Protein AF-A0A538B637-F1 (afdb_monomer_lite)

pLDDT: mean 79.31, std 20.77, range [36.03, 97.81]

Radius of gyration: 21.17 Å; chains: 1; bounding box: 58×51×57 Å

Foldseek 3Di:
DDDDDPDDDDDDDDPPPVPPPPVPPPPDDLPQWPPLLLQLLVLLVVLVVCVVVVHALVVSLVSLVSSQVSQCPTPDPQSNVLSVLLNVQSVCRSVVHHRPQNPVSSVSNNCVSVVSVD

Secondary structure (DSSP, 8-state):
----------------------------------HHHHHHHHHHHHHHHHHHTT--HHHHHHHHHHHHHHHTTSS-HHHHHHHHHHHHHHHHHHTTPPPSSHHHHHHHHHHHHHHT--

Sequence (118 aa):
MRPAIVGLVLVGASLAAACSSNAVTGGTGVGVLDPAAQRACAGLQVVLQLRRSGASPAQLRERISVVYDDARQSSNAVMQARAVALFADATVLATGGEPGSLDSDLAGMNAECSGHGA

Structure (mmCIF, N/CA/C/O backbone):
data_AF-A0A538B637-F1
#
_entry.id   AF-A0A538B637-F1
#
loop_
_atom_site.group_PDB
_atom_site.id
_atom_site.type_symbol
_atom_site.label_atom_id
_atom_site.label_alt_id
_atom_site.label_comp_id
_atom_site.label_asym_id
_atom_site.label_entity_id
_atom_site.label_seq_id
_atom_site.pdbx_PDB_ins_code
_atom_site.Cartn_x
_atom_site.Cartn_y
_atom_site.Cartn_z
_atom_site.occupancy
_atom_site.B_iso_or_equiv
_atom_site.auth_seq_id
_atom_site.auth_comp_id
_atom_site.auth_asym_id
_atom_site.auth_atom_id
_atom_site.pdbx_PDB_model_num
ATOM 1 N N . MET A 1 1 ? 42.937 41.906 37.311 1.00 45.16 1 MET A N 1
ATOM 2 C CA . MET A 1 1 ? 42.491 40.498 37.358 1.00 45.16 1 MET A CA 1
ATOM 3 C C . MET A 1 1 ? 41.009 40.486 37.008 1.00 45.16 1 MET A C 1
ATOM 5 O O . MET A 1 1 ? 40.224 41.049 37.755 1.00 45.16 1 MET A O 1
ATOM 9 N N . ARG A 1 2 ? 40.650 40.001 35.816 1.00 44.94 2 ARG A N 1
ATOM 10 C CA . ARG A 1 2 ? 39.269 39.937 35.302 1.00 44.94 2 ARG A CA 1
ATOM 11 C C . ARG A 1 2 ? 39.013 38.478 34.913 1.00 44.94 2 ARG A C 1
ATOM 13 O O . ARG A 1 2 ? 39.814 37.959 34.139 1.00 44.94 2 ARG A O 1
ATOM 20 N N . PRO A 1 3 ? 37.981 37.810 35.449 1.00 56.00 3 PRO A N 1
ATOM 21 C CA . PRO A 1 3 ? 37.648 36.452 35.055 1.00 56.00 3 PRO A CA 1
ATOM 22 C C . PRO A 1 3 ? 36.703 36.514 33.854 1.00 56.00 3 PRO A C 1
ATOM 24 O O . PRO A 1 3 ? 35.710 37.237 33.895 1.00 56.00 3 PRO A O 1
ATOM 27 N N . ALA A 1 4 ? 36.992 35.774 32.785 1.00 49.97 4 ALA A N 1
ATOM 28 C CA . ALA A 1 4 ? 35.988 35.526 31.761 1.00 49.97 4 ALA A CA 1
ATOM 29 C C . ALA A 1 4 ? 36.274 34.239 30.973 1.00 49.97 4 ALA A C 1
ATOM 31 O O . ALA A 1 4 ? 37.107 34.213 30.076 1.00 49.97 4 ALA A O 1
ATOM 32 N N . ILE A 1 5 ? 35.483 33.220 31.321 1.00 55.56 5 ILE A N 1
ATOM 33 C CA . ILE A 1 5 ? 34.807 32.302 30.397 1.00 55.56 5 ILE A CA 1
ATOM 34 C C . ILE A 1 5 ? 35.700 31.240 29.736 1.00 55.56 5 ILE A C 1
ATOM 36 O O . ILE A 1 5 ? 36.092 31.318 28.577 1.00 55.56 5 ILE A O 1
ATOM 40 N N . VAL A 1 6 ? 35.899 30.156 30.491 1.00 52.06 6 VAL A N 1
ATOM 41 C CA . VAL A 1 6 ? 36.011 28.799 29.946 1.00 52.06 6 VAL A CA 1
ATOM 42 C C . VAL A 1 6 ? 34.603 28.379 29.515 1.00 52.06 6 VAL A C 1
ATOM 44 O O . VAL A 1 6 ? 33.760 28.063 30.350 1.00 52.06 6 VAL A O 1
ATOM 47 N N . GLY A 1 7 ? 34.333 28.443 28.213 1.00 44.25 7 GLY A N 1
ATOM 48 C CA . GLY A 1 7 ? 33.117 27.928 27.586 1.00 44.25 7 GLY A CA 1
ATOM 49 C C . GLY A 1 7 ? 33.454 26.692 26.762 1.00 44.25 7 GLY A C 1
ATOM 50 O O . GLY A 1 7 ? 33.786 26.795 25.587 1.00 44.25 7 GLY A O 1
ATOM 51 N N . LEU A 1 8 ? 33.421 25.537 27.417 1.00 47.88 8 LEU A N 1
ATOM 52 C CA . LEU A 1 8 ? 33.570 24.204 26.841 1.00 47.88 8 LEU A CA 1
ATOM 53 C C . LEU A 1 8 ? 32.411 23.938 25.859 1.00 47.88 8 LEU A C 1
ATOM 55 O O . LEU A 1 8 ? 31.291 23.672 26.288 1.00 47.88 8 LEU A O 1
ATOM 59 N N . VAL A 1 9 ? 32.656 24.017 24.549 1.00 48.34 9 VAL A N 1
ATOM 60 C CA . VAL A 1 9 ? 31.673 23.604 23.533 1.00 48.34 9 VAL A CA 1
ATOM 61 C C . VAL A 1 9 ? 31.800 22.097 23.325 1.00 48.34 9 VAL A C 1
ATOM 63 O O . VAL A 1 9 ? 32.650 21.620 22.579 1.00 48.34 9 VAL A O 1
ATOM 66 N N . LEU A 1 10 ? 30.947 21.351 24.025 1.00 49.22 10 LEU A N 1
ATOM 67 C CA . LEU A 1 10 ? 30.669 19.935 23.796 1.00 49.22 10 LEU A CA 1
ATOM 68 C C . LEU A 1 10 ? 29.244 19.830 23.242 1.00 49.22 10 LEU A C 1
ATOM 70 O O . LE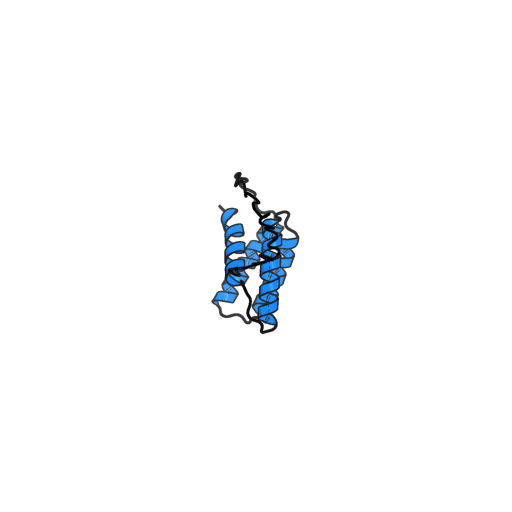U A 1 10 ? 28.272 19.743 23.984 1.00 49.22 10 LEU A O 1
ATOM 74 N N . VAL A 1 11 ? 29.134 19.863 21.917 1.00 51.81 11 VAL A N 1
ATOM 75 C CA . VAL A 1 11 ? 27.975 19.364 21.168 1.00 51.81 11 VAL A CA 1
ATOM 76 C C . VAL A 1 11 ? 28.606 18.473 20.101 1.00 51.81 11 VAL A C 1
ATOM 78 O O . VAL A 1 11 ? 29.287 18.955 19.207 1.00 51.81 11 VAL A O 1
ATOM 81 N N . GLY A 1 12 ? 28.646 17.159 20.284 1.00 48.22 12 GLY A N 1
ATOM 82 C CA . GLY A 1 12 ? 27.460 16.336 20.465 1.00 48.22 12 GLY A CA 1
ATOM 83 C C . GLY A 1 12 ? 27.061 15.881 19.070 1.00 48.22 12 GLY A C 1
ATOM 84 O O . GLY A 1 12 ? 26.528 16.658 18.292 1.00 48.22 12 GLY A O 1
ATOM 85 N N . ALA A 1 13 ? 27.448 14.651 18.750 1.00 52.06 13 ALA A N 1
ATOM 86 C CA . ALA A 1 13 ? 27.289 13.987 17.471 1.00 52.06 13 ALA A CA 1
ATOM 87 C C . 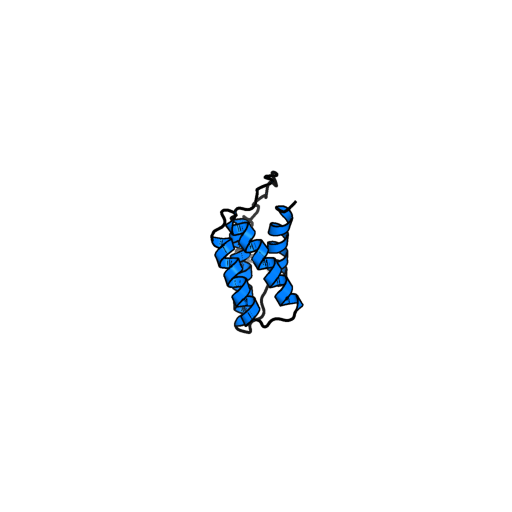ALA A 1 13 ? 25.971 14.306 16.747 1.00 52.06 13 ALA A C 1
ATOM 89 O O . ALA A 1 13 ? 24.900 13.864 17.148 1.00 52.06 13 ALA A O 1
ATOM 90 N N . SER A 1 14 ? 26.080 14.939 15.589 1.00 44.78 14 SER A N 1
ATOM 91 C CA . SER A 1 14 ? 25.187 14.647 14.478 1.00 44.78 14 SER A CA 1
ATOM 92 C C . SER A 1 14 ? 26.051 14.000 13.412 1.00 44.78 14 SER A C 1
ATOM 94 O O . SER A 1 14 ? 26.664 14.682 12.590 1.00 44.78 14 SER A O 1
ATOM 96 N N . LEU A 1 15 ? 26.138 12.664 13.478 1.00 50.91 15 LEU A N 1
ATOM 97 C CA . LEU A 1 15 ? 26.427 11.858 12.302 1.00 50.91 15 LEU A CA 1
ATOM 98 C C . LEU A 1 15 ? 25.431 12.323 11.242 1.00 50.91 15 LEU A C 1
ATOM 100 O O . LEU A 1 15 ? 24.265 11.935 11.257 1.00 50.91 15 LEU A O 1
ATOM 104 N N . ALA A 1 16 ? 25.893 13.184 10.344 1.00 45.44 16 ALA A N 1
ATOM 105 C CA . ALA A 1 16 ? 25.244 13.416 9.078 1.00 45.44 16 ALA A CA 1
ATOM 106 C C . ALA A 1 16 ? 25.389 12.121 8.272 1.00 45.44 16 ALA A C 1
ATOM 108 O O . ALA A 1 16 ? 26.170 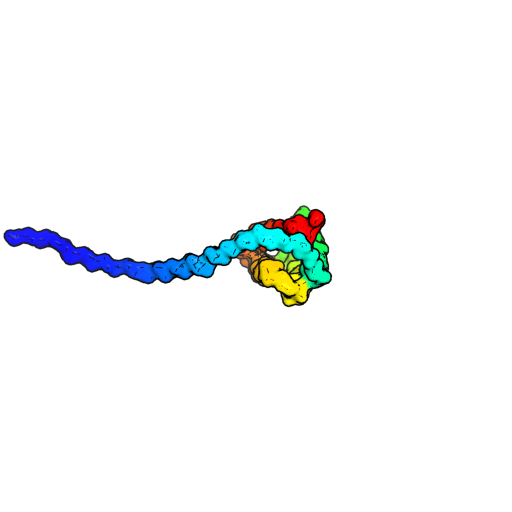12.030 7.332 1.00 45.44 16 ALA A O 1
ATOM 109 N N . ALA A 1 17 ? 24.610 11.104 8.638 1.00 50.22 17 ALA A N 1
ATOM 110 C CA . ALA A 1 17 ? 24.201 10.050 7.731 1.00 50.22 17 ALA A CA 1
ATOM 111 C C . ALA A 1 17 ? 23.168 10.641 6.756 1.00 50.22 17 ALA A C 1
ATOM 113 O O . ALA A 1 17 ? 22.056 10.151 6.614 1.00 50.22 17 ALA A O 1
ATOM 114 N N . ALA A 1 18 ? 23.546 11.719 6.069 1.00 46.31 18 ALA A N 1
ATOM 115 C CA . ALA A 1 18 ? 22.913 12.153 4.838 1.00 46.31 18 ALA A CA 1
ATOM 116 C C . ALA A 1 18 ? 23.556 11.374 3.678 1.00 46.31 18 ALA A C 1
ATOM 118 O O . ALA A 1 18 ? 24.059 11.945 2.719 1.00 46.31 18 ALA A O 1
ATOM 119 N N . CYS A 1 19 ? 23.560 10.043 3.784 1.00 47.47 19 CYS A N 1
ATOM 120 C CA . CYS A 1 19 ? 23.807 9.143 2.663 1.00 47.47 19 CYS A CA 1
ATOM 121 C C . CYS A 1 19 ? 22.457 8.589 2.213 1.00 47.47 19 CYS A C 1
ATOM 123 O O . CYS A 1 19 ? 22.156 7.410 2.341 1.00 47.47 19 CYS A O 1
ATOM 125 N N . SER A 1 20 ? 21.594 9.468 1.724 1.00 47.66 20 SER A N 1
ATOM 126 C CA . SER A 1 20 ? 20.542 9.079 0.786 1.00 47.66 20 SER A CA 1
ATOM 127 C C . SER A 1 20 ? 20.459 10.118 -0.323 1.00 47.66 20 SER A C 1
ATOM 129 O O . SER A 1 20 ? 19.393 10.454 -0.817 1.00 47.66 20 SER A O 1
ATOM 131 N N . SER A 1 21 ? 21.627 10.571 -0.782 1.00 47.09 21 SER A N 1
ATOM 132 C CA . SER A 1 21 ? 21.806 10.949 -2.180 1.00 47.09 21 SER A CA 1
ATOM 133 C C . SER A 1 21 ? 21.888 9.668 -3.011 1.00 47.09 21 SER A C 1
ATOM 135 O O . SER A 1 21 ? 22.881 9.421 -3.689 1.00 47.09 21 SER A O 1
ATOM 137 N N . ASN A 1 22 ? 20.841 8.837 -2.968 1.00 43.56 22 ASN A N 1
ATOM 138 C CA . ASN A 1 22 ? 20.560 8.005 -4.122 1.00 43.56 22 ASN A CA 1
ATOM 139 C C . ASN A 1 22 ? 19.955 8.987 -5.116 1.00 43.56 22 ASN A C 1
ATOM 141 O O . ASN A 1 22 ? 18.745 9.204 -5.151 1.00 43.56 22 ASN A O 1
ATOM 145 N N . ALA A 1 23 ? 20.839 9.680 -5.835 1.00 44.41 23 ALA A N 1
ATOM 146 C CA . ALA A 1 23 ? 20.486 10.294 -7.089 1.00 44.41 23 ALA A CA 1
ATOM 147 C C . ALA A 1 23 ? 19.811 9.181 -7.887 1.00 44.41 23 ALA A C 1
ATOM 149 O O . ALA A 1 23 ? 20.470 8.297 -8.430 1.00 44.41 23 ALA A O 1
ATOM 150 N N . VAL A 1 24 ? 18.478 9.182 -7.880 1.00 49.19 24 VAL A N 1
ATOM 151 C CA . VAL A 1 24 ? 17.685 8.564 -8.924 1.00 49.19 24 VAL A CA 1
ATOM 152 C C . VAL A 1 24 ? 18.040 9.398 -10.142 1.00 49.19 24 VAL A C 1
ATOM 154 O O . VAL A 1 24 ? 17.385 10.381 -10.477 1.00 49.19 24 VAL A O 1
ATOM 157 N N . THR A 1 25 ? 19.175 9.064 -10.752 1.00 47.31 25 THR A N 1
ATOM 158 C CA . THR A 1 25 ? 19.404 9.271 -12.165 1.00 47.31 25 THR A CA 1
ATOM 159 C C . THR A 1 25 ? 18.244 8.559 -12.835 1.00 47.31 25 THR A C 1
ATOM 161 O O . THR A 1 25 ? 18.280 7.357 -13.085 1.00 47.31 25 THR A O 1
ATOM 164 N N . GLY A 1 26 ? 17.166 9.322 -13.024 1.00 36.03 26 GLY A N 1
ATOM 165 C CA . GLY A 1 26 ? 16.029 9.012 -13.864 1.00 36.03 26 GLY A CA 1
ATOM 166 C C . GLY A 1 26 ? 16.518 8.860 -15.294 1.00 36.03 26 GLY A C 1
ATOM 167 O O . GLY A 1 26 ? 16.348 9.741 -16.126 1.00 36.03 26 GLY A O 1
ATOM 168 N N . GLY A 1 27 ? 17.183 7.742 -15.555 1.00 40.47 27 GLY A N 1
ATOM 169 C CA . GLY A 1 27 ? 17.376 7.189 -16.875 1.00 40.47 27 GLY A CA 1
ATOM 170 C C . GLY A 1 27 ? 16.210 6.256 -17.120 1.00 40.47 27 GLY A C 1
ATOM 171 O O . GLY A 1 27 ? 16.294 5.083 -16.784 1.00 40.47 27 GLY A O 1
ATOM 172 N N . THR A 1 28 ? 15.111 6.830 -17.608 1.00 43.53 28 THR A N 1
ATOM 173 C CA . THR A 1 28 ? 14.206 6.280 -18.629 1.00 43.53 28 THR A CA 1
ATOM 174 C C . THR A 1 28 ? 14.470 4.826 -19.046 1.00 43.53 28 THR A C 1
ATOM 176 O O . THR A 1 28 ? 14.832 4.543 -20.186 1.00 43.53 28 THR A O 1
ATOM 179 N N . GLY A 1 29 ? 14.254 3.884 -18.139 1.00 40.75 29 GLY A N 1
ATOM 180 C CA . GLY A 1 29 ? 13.717 2.598 -18.515 1.00 40.75 29 GLY A CA 1
ATOM 181 C C . GLY A 1 29 ? 12.222 2.813 -18.525 1.00 40.75 29 GLY A C 1
ATOM 182 O O . GLY A 1 29 ? 11.639 3.023 -17.465 1.00 40.75 29 GLY A O 1
ATOM 183 N N . VAL A 1 30 ? 11.591 2.763 -19.693 1.00 47.62 30 VAL A N 1
ATOM 184 C CA . VAL A 1 30 ? 10.172 2.403 -19.786 1.00 47.62 30 VAL A CA 1
ATOM 185 C C . VAL A 1 30 ? 10.111 0.942 -19.326 1.00 47.62 30 VAL A C 1
ATOM 187 O O . VAL A 1 30 ? 10.109 0.004 -20.117 1.00 47.62 30 VAL A O 1
ATOM 190 N N . GLY A 1 31 ? 10.321 0.748 -18.026 1.00 53.62 31 GLY A N 1
ATOM 191 C CA . GLY A 1 31 ? 10.548 -0.532 -17.398 1.00 53.62 31 GLY A CA 1
ATOM 192 C C . GLY A 1 31 ? 9.184 -1.131 -17.219 1.00 53.62 31 GLY A C 1
ATOM 193 O O . GLY A 1 31 ? 8.489 -0.789 -16.268 1.00 53.62 31 GLY A O 1
ATOM 194 N N . VAL A 1 32 ? 8.781 -1.963 -18.174 1.00 70.00 32 VAL A N 1
ATOM 195 C CA . VAL A 1 32 ? 7.576 -2.776 -18.057 1.00 70.00 32 VAL A CA 1
ATOM 196 C C . VAL A 1 32 ? 7.570 -3.364 -16.649 1.00 70.00 32 VAL A C 1
ATOM 198 O O . VAL A 1 32 ? 8.495 -4.094 -16.287 1.00 70.00 32 VAL A O 1
ATOM 201 N N . LEU A 1 33 ? 6.572 -2.989 -15.842 1.00 82.62 33 LEU A N 1
ATOM 202 C CA . LEU A 1 33 ? 6.407 -3.563 -14.512 1.00 82.62 33 LEU A CA 1
ATOM 203 C C . LEU A 1 33 ? 6.406 -5.080 -14.671 1.00 82.62 33 LEU A C 1
ATOM 205 O O . LEU A 1 33 ? 5.670 -5.611 -15.508 1.00 82.62 33 LEU A O 1
ATOM 209 N N . ASP A 1 34 ? 7.227 -5.777 -13.891 1.00 89.38 34 ASP A N 1
ATOM 210 C CA . ASP A 1 34 ? 7.187 -7.232 -13.896 1.00 89.38 34 ASP A CA 1
ATOM 211 C C . ASP A 1 34 ? 5.796 -7.730 -13.440 1.00 89.38 34 ASP A C 1
ATOM 213 O O . ASP A 1 34 ? 5.031 -6.982 -12.819 1.00 89.38 34 ASP A O 1
ATOM 217 N N . PRO A 1 35 ? 5.419 -8.984 -13.738 1.00 91.44 35 PRO A N 1
ATOM 218 C CA . PRO A 1 35 ? 4.073 -9.474 -13.446 1.00 91.44 35 PRO A CA 1
ATOM 219 C C . PRO A 1 35 ? 3.667 -9.372 -11.969 1.00 91.44 35 PRO A C 1
ATOM 221 O O . PRO A 1 35 ? 2.480 -9.264 -11.662 1.00 91.44 35 PRO A O 1
ATOM 224 N N . ALA A 1 36 ? 4.618 -9.427 -11.034 1.00 92.81 36 ALA A N 1
ATOM 225 C CA . ALA A 1 36 ? 4.321 -9.266 -9.617 1.00 92.81 36 ALA A CA 1
ATOM 226 C C . ALA A 1 36 ? 4.064 -7.793 -9.269 1.00 92.81 36 ALA A C 1
ATOM 228 O O . ALA A 1 36 ? 3.092 -7.489 -8.579 1.00 92.81 36 ALA A O 1
ATOM 229 N N . ALA A 1 37 ? 4.843 -6.875 -9.841 1.00 91.06 37 ALA A N 1
ATOM 230 C CA . ALA A 1 37 ? 4.588 -5.445 -9.724 1.00 91.06 37 ALA A CA 1
ATOM 231 C C . ALA A 1 37 ? 3.227 -5.026 -10.308 1.00 91.06 37 ALA A C 1
ATOM 233 O O . ALA A 1 37 ? 2.501 -4.243 -9.699 1.00 91.06 37 ALA A O 1
ATOM 234 N N . GLN A 1 38 ? 2.834 -5.591 -11.453 1.00 92.19 38 GLN A N 1
ATOM 235 C CA . GLN A 1 38 ? 1.513 -5.341 -12.041 1.00 92.19 38 GLN A CA 1
ATOM 236 C C . GLN A 1 38 ? 0.377 -5.800 -11.116 1.00 92.19 38 GLN A C 1
ATOM 238 O O . GLN A 1 38 ? -0.590 -5.063 -10.915 1.00 92.19 38 GLN A O 1
ATOM 243 N N . ARG A 1 39 ? 0.506 -6.989 -10.509 1.00 94.56 39 ARG A N 1
ATOM 244 C CA . ARG A 1 39 ? -0.462 -7.497 -9.521 1.00 94.56 39 ARG A CA 1
ATOM 245 C C . ARG A 1 39 ? -0.535 -6.605 -8.286 1.00 94.56 39 ARG A C 1
ATOM 247 O O . ARG A 1 39 ? -1.636 -6.228 -7.887 1.00 94.56 39 ARG A O 1
ATOM 254 N N . ALA A 1 40 ? 0.613 -6.186 -7.751 1.00 94.88 40 ALA A N 1
ATOM 255 C CA . ALA A 1 40 ? 0.672 -5.255 -6.629 1.00 94.88 40 ALA A CA 1
ATOM 256 C C . ALA A 1 40 ? -0.035 -3.929 -6.956 1.00 94.88 40 ALA A C 1
ATOM 258 O O . ALA A 1 40 ? -0.833 -3.440 -6.156 1.00 94.88 40 ALA A O 1
ATOM 259 N N . CYS A 1 41 ? 0.176 -3.384 -8.157 1.00 94.38 41 CYS A N 1
ATOM 260 C CA . CYS A 1 41 ? -0.496 -2.170 -8.615 1.00 94.38 41 CYS A CA 1
ATOM 261 C C . CYS A 1 41 ? -2.008 -2.346 -8.800 1.00 94.38 41 CYS A C 1
ATOM 263 O O . CYS A 1 41 ? -2.776 -1.466 -8.409 1.00 94.38 41 CYS A O 1
ATOM 265 N N . ALA A 1 42 ? -2.463 -3.485 -9.327 1.00 94.50 42 ALA A N 1
ATOM 266 C CA . ALA A 1 42 ? -3.889 -3.797 -9.398 1.00 94.50 42 ALA A CA 1
ATOM 267 C C . ALA A 1 42 ? -4.511 -3.914 -7.993 1.00 94.50 42 ALA A C 1
ATOM 269 O O . ALA A 1 42 ? -5.582 -3.361 -7.732 1.00 94.50 42 ALA A O 1
ATOM 270 N N . GLY A 1 43 ? -3.817 -4.572 -7.059 1.00 95.50 43 GLY A N 1
ATOM 271 C CA . GLY A 1 43 ? -4.226 -4.664 -5.659 1.00 95.50 43 GLY A CA 1
ATOM 272 C C . GLY A 1 43 ? -4.292 -3.295 -4.975 1.00 95.50 43 GLY A C 1
ATOM 273 O O . GLY A 1 43 ? -5.255 -3.017 -4.256 1.00 95.50 43 GLY A O 1
ATOM 274 N N . LEU A 1 44 ? -3.329 -2.412 -5.258 1.00 96.00 44 LEU A N 1
ATOM 275 C CA . LEU A 1 44 ? -3.291 -1.046 -4.738 1.00 96.00 44 LEU A CA 1
ATOM 276 C C . LEU A 1 44 ? -4.531 -0.243 -5.145 1.00 96.00 44 LEU A C 1
ATOM 278 O O . LEU A 1 44 ? -5.092 0.459 -4.307 1.00 96.00 44 LEU A O 1
ATOM 282 N N . GLN A 1 45 ? -5.015 -0.374 -6.385 1.00 95.94 45 GLN A N 1
ATOM 283 C CA . GLN A 1 45 ? -6.250 0.305 -6.807 1.00 95.94 45 GLN A CA 1
ATOM 284 C C . GLN A 1 45 ? -7.451 -0.110 -5.949 1.00 95.94 45 GLN A C 1
ATOM 286 O O . GLN A 1 45 ? -8.277 0.727 -5.579 1.00 95.94 45 GLN A O 1
ATOM 291 N N . VAL A 1 46 ? -7.512 -1.383 -5.546 1.00 96.31 46 VAL A N 1
ATOM 292 C CA . VAL A 1 46 ? -8.557 -1.852 -4.631 1.00 96.31 46 VAL A CA 1
ATOM 293 C C . VAL A 1 46 ? -8.370 -1.285 -3.223 1.00 96.31 46 VAL A C 1
ATOM 295 O O . VAL A 1 46 ? -9.355 -0.893 -2.603 1.00 96.31 46 VAL A O 1
ATOM 298 N N . VAL A 1 47 ? -7.135 -1.183 -2.718 1.00 95.94 47 VAL A N 1
ATOM 299 C CA . VAL A 1 47 ? -6.857 -0.518 -1.428 1.00 95.94 47 VAL A CA 1
ATOM 300 C C . VAL A 1 47 ? -7.340 0.934 -1.453 1.00 95.94 47 VAL A C 1
ATOM 302 O O . VAL A 1 47 ? -8.032 1.368 -0.533 1.00 95.94 47 VAL A O 1
ATOM 305 N N . LEU A 1 48 ? -7.035 1.676 -2.521 1.00 95.31 48 LEU A N 1
ATOM 306 C CA . LEU A 1 48 ? -7.470 3.065 -2.682 1.00 95.31 48 LEU A CA 1
ATOM 307 C C . LEU A 1 48 ? -8.999 3.179 -2.711 1.00 95.31 48 LEU A C 1
ATOM 309 O O . LEU A 1 48 ? -9.560 4.090 -2.101 1.00 95.31 48 LEU A O 1
ATOM 313 N N . GLN A 1 49 ? -9.681 2.246 -3.377 1.00 95.38 49 GLN A N 1
ATOM 314 C CA . GLN A 1 49 ? -11.140 2.190 -3.383 1.00 95.38 49 GLN A CA 1
ATOM 315 C C . GLN A 1 49 ? -11.708 1.903 -1.985 1.00 95.38 49 GLN A C 1
ATOM 317 O O . GLN A 1 49 ? -12.601 2.624 -1.545 1.00 95.38 49 GLN A O 1
ATOM 322 N N . LEU A 1 50 ? -11.161 0.915 -1.268 1.00 94.25 50 LEU A N 1
ATOM 323 C CA . LEU A 1 50 ? -11.562 0.576 0.103 1.00 94.25 50 LEU A CA 1
ATOM 324 C C . LEU A 1 50 ? -11.369 1.756 1.061 1.00 94.25 50 LEU A C 1
ATOM 326 O O . LEU A 1 50 ? -12.237 2.052 1.883 1.00 94.25 50 LEU A O 1
ATOM 330 N N . ARG A 1 51 ? -10.255 2.481 0.925 1.00 92.06 51 ARG A N 1
ATOM 331 C CA . ARG A 1 51 ? -9.979 3.672 1.736 1.00 92.06 51 ARG A CA 1
ATOM 332 C C . ARG A 1 51 ? -11.006 4.775 1.470 1.00 92.06 51 ARG A C 1
ATOM 334 O O . ARG A 1 51 ? -11.441 5.441 2.403 1.00 92.06 51 ARG A O 1
ATOM 341 N N . ARG A 1 52 ? -11.429 4.956 0.212 1.00 93.31 52 ARG A N 1
ATOM 342 C CA . ARG A 1 52 ? -12.478 5.922 -0.170 1.00 93.31 52 ARG A CA 1
ATOM 343 C C . ARG A 1 52 ? -13.872 5.505 0.296 1.00 93.31 52 ARG A C 1
ATOM 345 O O . ARG A 1 52 ? -14.675 6.375 0.609 1.00 93.31 52 ARG A O 1
ATOM 352 N N . SER A 1 53 ? -14.160 4.206 0.355 1.00 94.62 53 SER A N 1
ATOM 353 C CA . SER A 1 53 ? -15.445 3.690 0.837 1.00 94.62 53 SER A CA 1
ATOM 354 C C . SER A 1 53 ? -15.544 3.608 2.364 1.00 94.62 53 SER A C 1
ATOM 356 O O . SER A 1 53 ? -16.563 3.148 2.868 1.00 94.62 53 SER A O 1
ATOM 358 N N . GLY A 1 54 ? -14.503 4.011 3.101 1.00 93.62 54 GLY A N 1
ATOM 359 C CA . GLY A 1 54 ? -14.487 3.949 4.564 1.00 93.62 54 GLY A CA 1
ATOM 360 C C . GLY A 1 54 ? -14.359 2.526 5.115 1.00 93.62 54 GLY A C 1
ATOM 361 O O . GLY A 1 54 ? -14.975 2.209 6.129 1.00 93.62 54 GLY A O 1
ATOM 362 N N . ALA A 1 55 ? -13.598 1.656 4.442 1.00 94.31 55 ALA A N 1
ATOM 363 C CA . ALA A 1 55 ? -13.304 0.313 4.940 1.00 94.31 55 ALA A CA 1
ATOM 364 C C . ALA A 1 55 ? -12.636 0.353 6.323 1.00 94.31 55 ALA A C 1
ATOM 366 O O . ALA A 1 55 ? -11.920 1.299 6.662 1.00 94.31 55 ALA A O 1
ATOM 367 N N . SER A 1 56 ? -12.847 -0.698 7.119 1.00 95.12 56 SER A N 1
ATOM 368 C CA . SER A 1 56 ? -12.251 -0.765 8.452 1.00 95.12 56 SER A CA 1
ATOM 369 C C . SER A 1 56 ? -10.719 -0.888 8.377 1.00 95.12 56 SER A C 1
ATOM 371 O O . SER A 1 56 ? -10.189 -1.446 7.409 1.00 95.12 56 SER A O 1
ATOM 373 N N . PRO A 1 57 ? -9.983 -0.444 9.413 1.00 93.81 57 PRO A N 1
ATOM 374 C CA . PRO A 1 57 ? -8.539 -0.660 9.518 1.00 93.81 57 PRO A CA 1
ATOM 375 C C . PRO A 1 57 ? -8.098 -2.106 9.261 1.00 93.81 57 PRO A C 1
ATOM 377 O O . PRO A 1 57 ? -7.116 -2.341 8.560 1.00 93.81 57 PRO A O 1
ATOM 380 N N . ALA A 1 58 ? -8.856 -3.080 9.775 1.00 94.50 58 ALA A N 1
ATOM 381 C CA . ALA A 1 58 ? -8.578 -4.499 9.577 1.00 94.50 58 ALA A CA 1
ATOM 382 C C . ALA A 1 58 ? -8.706 -4.913 8.101 1.00 94.50 58 ALA A C 1
ATOM 384 O O . ALA A 1 58 ? -7.817 -5.578 7.575 1.00 94.50 58 ALA A O 1
ATOM 385 N N . GLN A 1 59 ? -9.761 -4.459 7.415 1.00 95.50 59 GLN A N 1
ATOM 386 C CA . GLN A 1 59 ? -9.966 -4.722 5.985 1.00 95.50 59 GLN A CA 1
ATOM 387 C C . GLN A 1 59 ? -8.878 -4.073 5.122 1.00 95.50 59 GLN A C 1
ATOM 389 O O . GLN A 1 59 ? -8.378 -4.686 4.179 1.00 95.50 59 GLN A O 1
ATOM 394 N N . LEU A 1 60 ? -8.481 -2.838 5.449 1.00 94.88 60 LEU A N 1
ATOM 395 C CA . LEU A 1 60 ? -7.383 -2.158 4.761 1.00 94.88 60 LEU A CA 1
ATOM 396 C C . LEU A 1 60 ? -6.071 -2.920 4.937 1.00 94.88 60 LEU A C 1
ATOM 398 O O . LEU A 1 60 ? -5.367 -3.159 3.958 1.00 94.88 60 LEU A O 1
ATOM 402 N N . ARG A 1 61 ? -5.765 -3.353 6.161 1.00 96.06 61 ARG A N 1
ATOM 403 C CA . ARG A 1 61 ? -4.551 -4.110 6.471 1.00 96.06 61 ARG A CA 1
ATOM 404 C C . ARG A 1 61 ? -4.502 -5.467 5.779 1.00 96.06 61 ARG A C 1
ATOM 406 O O . ARG A 1 61 ? -3.446 -5.840 5.273 1.00 96.06 61 ARG A O 1
ATOM 413 N N . GLU A 1 62 ? -5.618 -6.183 5.730 1.00 96.88 62 GLU A N 1
ATOM 414 C CA . GLU A 1 62 ? -5.736 -7.434 4.977 1.00 96.88 62 GLU A CA 1
ATOM 415 C C . GLU A 1 62 ? -5.504 -7.200 3.480 1.00 96.88 62 GLU A C 1
ATOM 417 O O . GLU A 1 62 ? -4.755 -7.926 2.831 1.00 96.88 62 GLU A O 1
ATOM 422 N N . ARG A 1 63 ? -6.074 -6.137 2.903 1.00 96.88 63 ARG A N 1
ATOM 423 C CA . ARG A 1 63 ? -5.853 -5.865 1.480 1.00 96.88 63 ARG A CA 1
ATOM 424 C C . ARG A 1 63 ? -4.419 -5.432 1.182 1.00 96.88 63 ARG A C 1
ATOM 426 O O . ARG A 1 63 ? -3.853 -5.845 0.173 1.00 96.88 63 ARG A O 1
ATOM 433 N N . ILE A 1 64 ? -3.826 -4.634 2.064 1.00 96.62 64 ILE A N 1
ATOM 434 C CA . ILE A 1 64 ? -2.435 -4.191 1.957 1.00 96.62 64 ILE A CA 1
ATOM 435 C C . ILE A 1 64 ? -1.463 -5.365 2.126 1.00 96.62 64 ILE A C 1
ATOM 437 O O . ILE A 1 64 ? -0.418 -5.357 1.482 1.00 96.62 64 ILE A O 1
ATOM 441 N N . SER A 1 65 ? -1.793 -6.407 2.902 1.00 97.75 65 SER A N 1
ATOM 442 C CA . SER A 1 65 ? -0.938 -7.601 2.987 1.00 97.75 65 SER A CA 1
ATOM 443 C C . SER A 1 65 ? -0.828 -8.330 1.651 1.00 97.75 65 SER A C 1
ATOM 445 O O . SER A 1 65 ? 0.261 -8.755 1.287 1.00 97.75 65 SER A O 1
ATOM 447 N N . VAL A 1 66 ? -1.918 -8.398 0.882 1.00 97.50 66 VAL A N 1
ATOM 448 C CA . VAL A 1 66 ? -1.891 -8.964 -0.478 1.00 97.50 66 VAL A CA 1
ATOM 449 C C . VAL A 1 66 ? -0.997 -8.127 -1.398 1.00 97.50 66 VAL A C 1
ATOM 451 O O . VAL A 1 66 ? -0.154 -8.675 -2.101 1.00 97.50 66 VAL A O 1
ATOM 454 N N . VAL A 1 67 ? -1.122 -6.794 -1.347 1.00 97.19 67 VAL A N 1
ATOM 455 C CA . VAL A 1 67 ? -0.251 -5.881 -2.115 1.00 97.19 67 VAL A CA 1
ATOM 456 C C . VAL A 1 67 ? 1.216 -6.068 -1.731 1.00 97.19 67 VAL A C 1
ATOM 458 O O . VAL A 1 67 ? 2.076 -6.097 -2.606 1.00 97.19 67 VAL A O 1
ATOM 461 N N . TYR A 1 68 ? 1.501 -6.228 -0.440 1.00 97.06 68 TYR A N 1
ATOM 462 C CA . TYR A 1 68 ? 2.837 -6.517 0.069 1.00 97.06 68 TYR A CA 1
ATOM 463 C C . TYR A 1 68 ? 3.386 -7.849 -0.450 1.00 97.06 68 TYR A C 1
ATOM 465 O O . TYR A 1 68 ? 4.526 -7.902 -0.916 1.00 97.06 68 TYR A O 1
ATOM 473 N N . ASP A 1 69 ? 2.577 -8.907 -0.419 1.00 97.81 69 ASP A N 1
ATOM 474 C CA . ASP A 1 69 ? 2.980 -10.234 -0.877 1.00 97.81 69 ASP A CA 1
ATOM 475 C C . ASP A 1 69 ? 3.258 -10.288 -2.380 1.00 97.81 69 ASP A C 1
ATOM 477 O O . ASP A 1 69 ? 4.167 -11.009 -2.798 1.00 97.81 69 ASP A O 1
ATOM 481 N N . ASP A 1 70 ? 2.527 -9.523 -3.189 1.00 95.44 70 ASP A N 1
ATOM 482 C CA . ASP A 1 70 ? 2.814 -9.372 -4.616 1.00 95.44 70 ASP A CA 1
ATOM 483 C C . ASP A 1 70 ? 4.044 -8.477 -4.842 1.00 95.44 70 ASP A C 1
ATOM 485 O O . ASP A 1 70 ? 4.959 -8.846 -5.577 1.00 95.44 70 ASP A O 1
ATOM 489 N N . ALA A 1 71 ? 4.135 -7.332 -4.164 1.00 94.25 71 ALA A N 1
ATOM 490 C CA . ALA A 1 71 ? 5.240 -6.392 -4.340 1.00 94.25 71 ALA A CA 1
ATOM 491 C C . ALA A 1 71 ? 6.596 -6.982 -3.930 1.00 94.25 71 ALA A C 1
ATOM 493 O O . ALA A 1 71 ? 7.594 -6.738 -4.603 1.00 94.25 71 ALA A O 1
ATOM 494 N N . ARG A 1 72 ? 6.656 -7.809 -2.877 1.00 95.50 72 ARG A N 1
ATOM 495 C CA . ARG A 1 72 ? 7.904 -8.476 -2.460 1.00 95.50 72 ARG A CA 1
ATOM 496 C C . ARG A 1 72 ? 8.411 -9.514 -3.468 1.00 95.50 72 ARG A C 1
ATOM 498 O O . ARG A 1 72 ? 9.573 -9.899 -3.400 1.00 95.50 72 ARG A O 1
ATOM 505 N N . GLN A 1 73 ? 7.549 -9.990 -4.372 1.00 94.94 73 GLN A N 1
ATOM 506 C CA . GLN A 1 73 ? 7.925 -10.896 -5.465 1.00 94.94 73 GLN A CA 1
ATOM 507 C C . GLN A 1 73 ? 8.449 -10.138 -6.694 1.00 94.94 73 GLN A C 1
ATOM 509 O O . GLN A 1 73 ? 9.010 -10.761 -7.594 1.00 94.94 73 GLN A O 1
ATOM 514 N N . SER A 1 74 ? 8.255 -8.818 -6.756 1.00 91.62 74 SER A N 1
ATOM 515 C 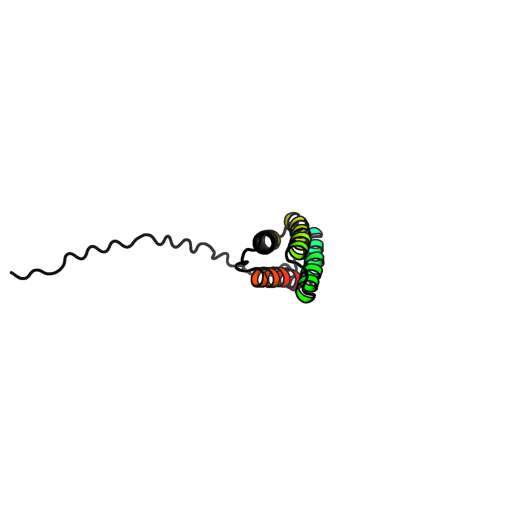CA . SER A 1 74 ? 8.740 -7.983 -7.853 1.00 91.62 74 SER A CA 1
ATOM 516 C C . SER A 1 74 ? 10.258 -7.846 -7.816 1.00 91.62 74 SER A C 1
ATOM 518 O O . SER A 1 74 ? 10.868 -7.835 -6.754 1.00 91.62 74 SER A O 1
ATOM 520 N N . SER A 1 75 ? 10.877 -7.669 -8.980 1.00 89.88 75 SER A N 1
ATOM 521 C CA . SER A 1 75 ? 12.287 -7.273 -9.104 1.00 89.88 75 SER A CA 1
ATOM 522 C C . SER A 1 75 ? 12.528 -5.776 -8.849 1.00 89.88 75 SER A C 1
ATOM 524 O O . SER A 1 75 ? 13.673 -5.340 -8.728 1.00 89.88 75 SER A O 1
ATOM 526 N N . ASN A 1 76 ? 11.463 -4.976 -8.749 1.00 88.12 76 ASN A N 1
ATOM 527 C CA . ASN A 1 76 ? 11.536 -3.543 -8.513 1.00 88.12 76 ASN A CA 1
ATOM 528 C C . ASN A 1 76 ? 11.755 -3.254 -7.017 1.00 88.12 76 ASN A C 1
ATOM 530 O O . ASN A 1 76 ? 10.820 -3.271 -6.214 1.00 88.12 76 ASN A O 1
ATOM 534 N N . ALA A 1 77 ? 12.997 -2.934 -6.647 1.00 89.19 77 ALA A N 1
ATOM 535 C CA . ALA A 1 77 ? 13.379 -2.630 -5.267 1.00 89.19 77 ALA A CA 1
ATOM 536 C C . ALA A 1 77 ? 12.622 -1.430 -4.666 1.00 89.19 77 ALA A C 1
ATOM 538 O O . ALA A 1 77 ? 12.345 -1.416 -3.466 1.00 89.19 77 ALA A O 1
ATOM 539 N N . VAL A 1 78 ? 12.246 -0.440 -5.486 1.00 89.19 78 VAL A N 1
ATOM 540 C CA . VAL A 1 78 ? 11.455 0.714 -5.029 1.00 89.19 78 VAL A CA 1
ATOM 541 C C . VAL A 1 78 ? 10.055 0.258 -4.628 1.00 89.19 78 VAL A C 1
ATOM 543 O O . VAL A 1 78 ? 9.562 0.632 -3.565 1.00 89.19 78 VAL A O 1
ATOM 546 N N . MET A 1 79 ? 9.436 -0.609 -5.431 1.00 89.56 79 MET A N 1
ATOM 547 C CA . MET A 1 79 ? 8.121 -1.165 -5.123 1.00 89.56 79 MET A CA 1
ATOM 548 C C . MET A 1 79 ? 8.144 -2.034 -3.861 1.00 89.56 79 MET A C 1
ATOM 550 O O . MET A 1 79 ? 7.256 -1.903 -3.020 1.00 89.56 79 MET A O 1
ATOM 554 N N . GLN A 1 80 ? 9.182 -2.858 -3.683 1.00 92.50 80 GLN A N 1
ATOM 555 C CA . GLN A 1 80 ? 9.368 -3.636 -2.454 1.00 92.50 80 GLN A CA 1
ATOM 556 C C . GLN A 1 80 ? 9.454 -2.729 -1.218 1.00 92.50 80 GLN A C 1
ATOM 558 O O . GLN A 1 80 ? 8.738 -2.945 -0.241 1.00 92.50 80 GLN A O 1
ATOM 563 N N . ALA A 1 81 ? 10.298 -1.693 -1.266 1.00 91.81 81 ALA A N 1
ATOM 564 C CA . ALA A 1 81 ? 10.497 -0.777 -0.145 1.00 91.81 81 ALA A CA 1
ATOM 565 C C . ALA A 1 81 ? 9.204 -0.037 0.232 1.00 91.81 81 ALA A C 1
ATOM 567 O O . ALA A 1 81 ? 8.846 0.037 1.408 1.00 91.81 81 ALA A O 1
ATOM 568 N N . ARG A 1 82 ? 8.461 0.456 -0.765 1.00 91.69 82 ARG A N 1
ATOM 569 C CA . ARG A 1 82 ? 7.175 1.132 -0.541 1.00 91.69 82 ARG A CA 1
ATOM 570 C C . ARG A 1 82 ? 6.117 0.197 0.026 1.00 91.69 82 ARG A C 1
ATOM 572 O O . ARG A 1 82 ? 5.367 0.595 0.910 1.00 91.69 82 ARG A O 1
ATOM 579 N N . ALA A 1 83 ? 6.078 -1.048 -0.435 1.00 93.88 83 ALA A N 1
ATOM 580 C CA . ALA A 1 83 ? 5.144 -2.031 0.089 1.00 93.88 83 ALA A CA 1
ATOM 581 C C . ALA A 1 83 ? 5.425 -2.391 1.556 1.00 93.88 83 ALA A C 1
ATOM 583 O O . ALA A 1 83 ? 4.482 -2.598 2.317 1.00 93.88 83 ALA A O 1
ATOM 584 N N . VAL A 1 84 ? 6.697 -2.430 1.973 1.00 94.56 84 VAL A N 1
ATOM 585 C CA . VAL A 1 84 ? 7.079 -2.619 3.385 1.00 94.56 84 VAL A CA 1
AT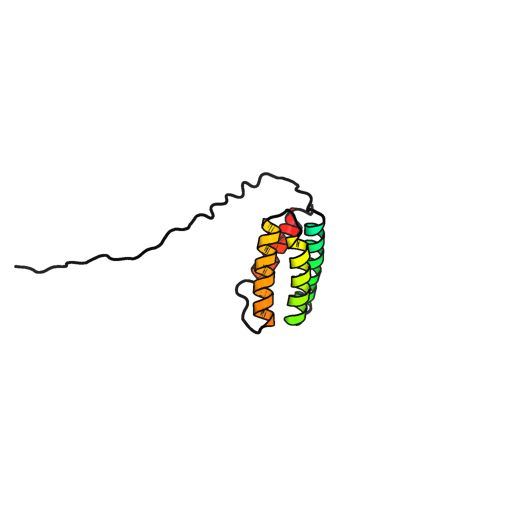OM 586 C C . VAL A 1 84 ? 6.565 -1.464 4.246 1.00 94.56 84 VAL A C 1
ATOM 588 O O . VAL A 1 84 ? 5.930 -1.720 5.268 1.00 94.56 84 VAL A O 1
ATOM 591 N N . ALA A 1 85 ? 6.813 -0.217 3.833 1.00 93.25 85 ALA A N 1
ATOM 592 C CA . ALA A 1 85 ? 6.357 0.972 4.559 1.00 93.25 85 ALA A CA 1
ATOM 593 C C . ALA A 1 85 ? 4.824 0.995 4.682 1.00 93.25 85 ALA A C 1
ATOM 595 O O . ALA A 1 85 ? 4.280 1.031 5.786 1.00 93.25 85 ALA A O 1
ATOM 596 N N . LEU A 1 86 ? 4.136 0.772 3.558 1.00 93.62 86 LEU A N 1
ATOM 597 C CA . LEU A 1 86 ? 2.680 0.702 3.502 1.00 93.62 86 LEU A CA 1
ATOM 598 C C . LEU A 1 86 ? 2.109 -0.379 4.435 1.00 93.62 86 LEU A C 1
ATOM 600 O O . LEU A 1 86 ? 1.110 -0.162 5.122 1.00 93.62 86 LEU A O 1
ATOM 604 N N . PHE A 1 87 ? 2.737 -1.555 4.472 1.00 95.56 87 PHE A N 1
ATOM 605 C CA . PHE A 1 87 ? 2.326 -2.648 5.348 1.00 95.56 87 PHE A CA 1
ATOM 606 C C . PHE A 1 87 ? 2.562 -2.331 6.826 1.00 95.56 87 PHE A C 1
ATOM 608 O O . PHE A 1 87 ? 1.708 -2.647 7.660 1.00 95.56 87 PHE A O 1
ATOM 615 N N . ALA A 1 88 ? 3.689 -1.703 7.167 1.00 94.81 88 ALA A N 1
ATOM 616 C CA . ALA A 1 88 ? 3.979 -1.269 8.529 1.00 94.81 88 ALA A CA 1
ATOM 617 C C . ALA A 1 88 ? 2.915 -0.277 9.020 1.00 94.81 88 ALA A C 1
ATOM 619 O O . ALA A 1 88 ? 2.272 -0.532 10.041 1.00 94.81 88 ALA A O 1
ATOM 620 N N . ASP A 1 89 ? 2.627 0.761 8.237 1.00 93.56 89 ASP A N 1
ATOM 621 C CA . ASP A 1 89 ? 1.630 1.778 8.577 1.00 93.56 89 ASP A CA 1
ATOM 622 C C . ASP A 1 89 ? 0.218 1.197 8.693 1.00 93.56 89 ASP A C 1
ATOM 624 O O . ASP A 1 89 ? -0.512 1.480 9.646 1.00 93.56 89 ASP A O 1
ATOM 628 N N . ALA A 1 90 ? -0.160 0.296 7.787 1.00 93.69 90 ALA A N 1
ATOM 629 C CA . ALA A 1 90 ? -1.436 -0.399 7.881 1.00 93.69 90 ALA A CA 1
ATOM 630 C C . ALA A 1 90 ? -1.524 -1.301 9.127 1.00 93.69 90 ALA A C 1
ATOM 632 O O . ALA A 1 90 ? -2.612 -1.508 9.665 1.00 93.69 90 ALA A O 1
ATOM 633 N N . THR A 1 91 ? -0.397 -1.856 9.591 1.00 94.69 91 THR A N 1
ATOM 634 C CA . THR A 1 91 ? -0.343 -2.635 10.842 1.00 94.69 91 THR A CA 1
ATOM 635 C C . THR A 1 91 ? -0.624 -1.744 12.033 1.00 94.69 91 THR A C 1
ATOM 637 O O . THR A 1 91 ? -1.472 -2.087 12.853 1.00 94.69 91 THR A O 1
ATOM 640 N N . VAL A 1 92 ? 0.053 -0.595 12.099 1.00 95.06 92 VAL A N 1
ATOM 641 C CA . VAL A 1 92 ? -0.134 0.392 13.164 1.00 95.06 92 VAL A CA 1
ATOM 642 C C . VAL A 1 92 ? -1.602 0.805 13.232 1.00 95.06 92 VAL A C 1
ATOM 644 O O . VAL A 1 92 ? -2.219 0.669 14.291 1.00 95.06 92 VAL A O 1
ATOM 647 N N . LEU A 1 93 ? -2.189 1.162 12.085 1.00 92.75 93 LEU A N 1
ATOM 648 C CA . LEU A 1 93 ? -3.603 1.520 11.981 1.00 92.75 93 LEU A CA 1
ATOM 649 C C . LEU A 1 93 ? -4.529 0.391 12.473 1.00 92.75 93 LEU A C 1
ATOM 651 O O . LEU A 1 93 ? -5.455 0.637 13.243 1.00 92.75 93 LEU A O 1
ATOM 655 N N . ALA A 1 94 ? -4.282 -0.857 12.065 1.00 93.38 94 ALA A N 1
ATOM 656 C CA . ALA A 1 94 ? -5.097 -2.003 12.476 1.00 93.38 94 ALA A CA 1
ATOM 657 C C . ALA A 1 94 ? -4.990 -2.323 13.976 1.00 93.38 94 ALA A C 1
ATOM 659 O O . ALA A 1 94 ? -5.949 -2.821 14.562 1.00 93.38 94 ALA A O 1
ATOM 660 N N . THR A 1 95 ? -3.853 -2.018 14.606 1.00 93.81 95 THR A N 1
ATOM 661 C CA . THR A 1 95 ? -3.656 -2.165 16.059 1.00 93.81 95 THR A CA 1
ATOM 662 C C . THR A 1 95 ? -4.207 -0.994 16.882 1.00 93.81 95 THR A C 1
ATOM 664 O O . THR A 1 95 ? -4.078 -1.001 18.104 1.00 93.81 95 THR A O 1
ATOM 667 N N . GLY A 1 96 ? -4.838 -0.005 16.238 1.00 89.50 96 GLY A N 1
ATOM 668 C CA . GLY A 1 96 ? -5.400 1.180 16.894 1.00 89.50 96 GLY A CA 1
ATOM 669 C C . GLY A 1 96 ? -4.389 2.302 17.149 1.00 89.50 96 GLY A C 1
ATOM 670 O O . GLY A 1 96 ? -4.697 3.234 17.887 1.00 89.50 96 GLY A O 1
ATOM 671 N N . GLY A 1 97 ? -3.192 2.215 16.565 1.00 90.62 97 GLY A N 1
ATOM 672 C CA . GLY A 1 97 ? -2.206 3.291 16.574 1.00 90.62 97 GLY A CA 1
ATOM 673 C C . GLY A 1 97 ? -2.436 4.298 15.446 1.00 90.62 97 GLY A C 1
ATOM 674 O O . GLY A 1 97 ? -3.140 4.020 14.475 1.00 90.62 97 GLY A O 1
ATOM 675 N N . GLU A 1 98 ? -1.797 5.461 15.558 1.00 86.38 98 GLU A N 1
ATOM 676 C CA . GLU A 1 98 ? -1.795 6.476 14.504 1.00 86.38 98 GLU A CA 1
ATOM 677 C C . GLU A 1 98 ? -0.685 6.161 13.484 1.00 86.38 98 GLU A C 1
ATOM 679 O O . GLU A 1 98 ? 0.491 6.143 13.861 1.00 86.38 98 GLU A O 1
ATOM 684 N N . PRO A 1 99 ? -1.011 5.870 12.210 1.00 83.19 99 PRO A N 1
ATOM 685 C CA . PRO A 1 99 ? 0.010 5.651 11.195 1.00 83.19 99 PRO A CA 1
ATOM 686 C C . PRO A 1 99 ? 0.737 6.963 10.886 1.00 83.19 99 PRO A C 1
ATOM 688 O O . PRO A 1 99 ? 0.103 7.994 10.666 1.00 83.19 99 PRO A O 1
ATOM 691 N N . GLY A 1 100 ? 2.068 6.921 10.827 1.00 80.12 100 GLY A N 1
ATOM 692 C CA . GLY A 1 100 ? 2.876 8.122 10.604 1.00 80.12 100 GLY A CA 1
ATOM 693 C C . GLY A 1 100 ? 2.781 8.673 9.178 1.00 80.12 100 GLY A C 1
ATOM 694 O O . GLY A 1 100 ? 2.957 9.876 8.980 1.00 80.12 100 GLY A O 1
ATOM 695 N N . SER A 1 101 ? 2.506 7.816 8.188 1.00 89.44 101 SER A N 1
ATOM 696 C CA . SER A 1 101 ? 2.679 8.168 6.774 1.00 89.44 101 SER A CA 1
ATOM 697 C C . SER A 1 101 ? 1.762 7.427 5.793 1.00 89.44 101 SER A C 1
ATOM 699 O O . SER A 1 101 ? 1.985 7.540 4.590 1.00 89.44 101 SER A O 1
ATOM 701 N N . LEU A 1 102 ? 0.691 6.753 6.242 1.00 88.88 102 LEU A N 1
ATOM 702 C CA . LEU A 1 102 ? -0.083 5.826 5.394 1.00 88.88 102 LEU A CA 1
ATOM 703 C C . LEU A 1 102 ? -0.537 6.448 4.065 1.00 88.88 102 LEU A C 1
ATOM 705 O O . LEU A 1 102 ? -0.458 5.817 3.014 1.00 88.88 102 LEU A O 1
ATOM 709 N N . ASP A 1 103 ? -0.999 7.697 4.094 1.00 89.25 103 ASP A N 1
ATOM 710 C CA . ASP A 1 103 ? -1.440 8.401 2.887 1.00 89.25 103 ASP A CA 1
ATOM 711 C C . ASP A 1 103 ? -0.293 8.798 1.964 1.00 89.25 103 ASP A C 1
ATOM 713 O O . ASP A 1 103 ? -0.432 8.732 0.742 1.00 89.25 103 ASP A O 1
ATOM 717 N N . SER A 1 104 ? 0.844 9.177 2.544 1.00 89.75 104 SER A N 1
ATOM 718 C CA . SER A 1 104 ? 2.071 9.447 1.798 1.00 89.75 104 SER A CA 1
ATOM 719 C C . SER A 1 104 ? 2.594 8.169 1.142 1.00 89.75 104 SER A C 1
ATOM 721 O O . SER A 1 104 ? 2.992 8.193 -0.023 1.00 89.75 104 SER A O 1
ATOM 723 N N . ASP A 1 105 ? 2.526 7.037 1.840 1.00 91.00 105 ASP A N 1
ATOM 724 C CA . ASP A 1 105 ? 2.956 5.737 1.327 1.00 91.00 105 ASP A CA 1
ATOM 725 C C . ASP A 1 105 ? 2.028 5.224 0.226 1.00 91.00 105 ASP A C 1
ATOM 727 O O . ASP A 1 105 ? 2.502 4.764 -0.815 1.00 91.00 105 ASP A O 1
ATOM 731 N N . LEU A 1 106 ? 0.709 5.380 0.391 1.00 92.62 106 LEU A N 1
ATOM 732 C CA . LEU A 1 106 ? -0.271 5.097 -0.661 1.00 92.62 106 LEU A CA 1
ATOM 733 C C . LEU A 1 106 ? -0.036 5.969 -1.898 1.00 92.62 106 LEU A C 1
ATOM 735 O O . LEU A 1 106 ? -0.044 5.457 -3.019 1.00 92.62 106 LEU A O 1
ATOM 739 N N . ALA A 1 107 ? 0.191 7.273 -1.714 1.00 91.69 107 ALA A N 1
ATOM 740 C CA . ALA A 1 107 ? 0.475 8.194 -2.811 1.00 91.69 107 ALA A CA 1
ATOM 741 C C . ALA A 1 107 ? 1.791 7.842 -3.518 1.00 91.69 107 ALA A C 1
ATOM 743 O O . ALA A 1 107 ? 1.844 7.817 -4.748 1.00 91.69 107 ALA A O 1
ATOM 744 N N . GLY A 1 108 ? 2.828 7.507 -2.751 1.00 90.19 108 GLY A N 1
ATOM 745 C CA . GLY A 1 108 ? 4.122 7.079 -3.263 1.00 90.19 108 GLY A CA 1
ATOM 746 C C . GLY A 1 108 ? 4.036 5.779 -4.059 1.00 90.19 108 GLY A C 1
ATOM 747 O O . GLY A 1 108 ? 4.538 5.715 -5.177 1.00 90.19 108 GLY A O 1
ATOM 748 N N . MET A 1 109 ? 3.354 4.760 -3.530 1.00 90.88 109 MET A N 1
ATOM 749 C CA . MET A 1 109 ? 3.120 3.496 -4.237 1.00 90.88 109 MET A CA 1
ATOM 750 C C . MET A 1 109 ? 2.299 3.723 -5.518 1.00 90.88 109 MET A C 1
ATOM 752 O O . MET A 1 109 ? 2.598 3.148 -6.563 1.00 90.88 109 MET A O 1
ATOM 756 N N . ASN A 1 110 ? 1.299 4.609 -5.472 1.00 92.25 110 ASN A N 1
ATOM 757 C CA . ASN A 1 110 ? 0.478 4.937 -6.636 1.00 92.25 110 ASN A CA 1
ATOM 758 C C . ASN A 1 110 ? 1.267 5.696 -7.714 1.00 92.25 110 ASN A C 1
ATOM 760 O O . ASN A 1 110 ? 1.029 5.484 -8.903 1.00 92.25 110 ASN A O 1
ATOM 764 N N . ALA A 1 111 ? 2.218 6.545 -7.317 1.00 89.06 111 ALA A N 1
ATOM 765 C CA . ALA A 1 111 ? 3.127 7.214 -8.241 1.00 89.06 111 ALA A CA 1
ATOM 766 C C . ALA A 1 111 ? 4.022 6.205 -8.977 1.00 89.06 111 ALA A C 1
ATOM 768 O O . ALA A 1 111 ? 4.143 6.301 -10.196 1.00 89.06 111 ALA A O 1
ATOM 769 N N . GLU A 1 112 ? 4.557 5.188 -8.287 1.00 87.69 112 GLU A N 1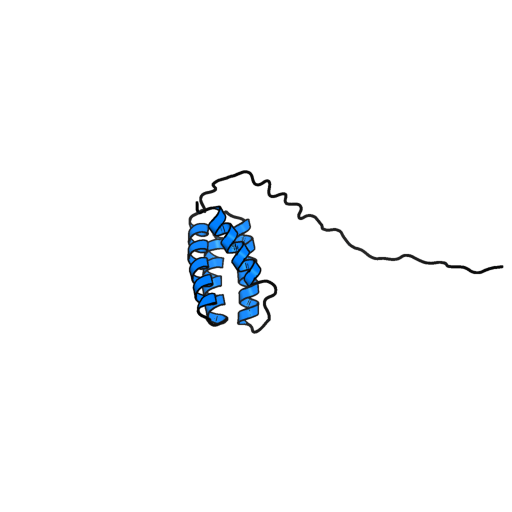
ATOM 770 C CA . GLU A 1 112 ? 5.320 4.115 -8.951 1.00 87.69 112 GLU A CA 1
ATOM 771 C C . GLU A 1 112 ? 4.462 3.342 -9.952 1.00 87.69 112 GLU A C 1
ATOM 773 O O . GLU A 1 112 ? 4.888 3.093 -11.080 1.00 87.69 112 GLU A O 1
ATOM 778 N N . CYS A 1 113 ? 3.231 2.998 -9.564 1.00 88.88 113 CYS A N 1
ATOM 779 C CA . CYS A 1 113 ? 2.301 2.282 -10.432 1.00 88.88 113 CYS A CA 1
ATOM 780 C C . CYS A 1 113 ? 1.880 3.097 -11.661 1.00 88.88 113 CYS A C 1
ATOM 782 O O . CYS A 1 113 ? 1.710 2.536 -12.739 1.00 88.88 113 CYS A O 1
ATOM 784 N N . SER A 1 114 ? 1.726 4.415 -11.513 1.00 84.94 114 SER A N 1
ATOM 785 C CA . SER A 1 114 ? 1.306 5.309 -12.602 1.00 84.94 114 SER A CA 1
ATOM 786 C C . SER A 1 114 ? 2.471 5.716 -13.510 1.00 84.94 114 SER A C 1
ATOM 788 O O . SER A 1 114 ? 2.267 5.947 -14.696 1.00 84.94 114 SER A O 1
ATOM 790 N N . GLY A 1 115 ? 3.697 5.781 -12.978 1.00 70.88 115 GLY A N 1
ATOM 791 C CA . GLY A 1 115 ? 4.897 6.172 -13.726 1.00 70.88 115 GLY A CA 1
ATOM 792 C C . GLY A 1 115 ? 5.386 5.136 -14.744 1.00 70.88 115 GLY A C 1
ATOM 793 O O . GLY A 1 115 ? 6.159 5.486 -15.628 1.00 70.88 115 GLY A O 1
ATOM 794 N N . HIS A 1 116 ? 4.920 3.887 -14.648 1.00 60.19 116 HIS A N 1
ATOM 795 C CA . HIS A 1 116 ? 5.294 2.779 -15.541 1.00 60.19 116 HIS A CA 1
ATOM 796 C C . HIS A 1 116 ? 4.109 2.249 -16.378 1.00 60.19 116 HIS A C 1
ATOM 798 O O . HIS A 1 116 ? 4.240 1.229 -17.053 1.00 60.19 116 HIS A O 1
ATOM 804 N N . GLY A 1 117 ? 2.942 2.902 -16.295 1.00 45.31 117 GLY A N 1
ATOM 805 C CA . GLY A 1 117 ? 1.674 2.460 -16.889 1.00 45.31 117 GLY A CA 1
ATOM 806 C C . GLY A 1 117 ? 1.183 3.283 -18.087 1.00 45.31 117 GLY A C 1
ATOM 807 O O . GLY A 1 117 ? -0.019 3.270 -18.345 1.00 45.31 117 GLY A O 1
ATOM 808 N N . ALA A 1 118 ? 2.070 4.004 -18.781 1.00 39.66 118 ALA A N 1
ATOM 809 C CA . ALA A 1 118 ? 1.760 4.763 -19.998 1.00 39.66 118 ALA A CA 1
ATOM 810 C C . ALA A 1 118 ? 2.534 4.225 -21.207 1.00 39.66 118 ALA A C 1
ATOM 812 O O . ALA A 1 118 ? 3.751 3.972 -21.052 1.00 39.66 118 ALA A O 1
#